Protein AF-A0A971MY76-F1 (afdb_monomer_lite)

Foldseek 3Di:
DDDPDDVVVVVVVVFVVVQVVCCVVPVDRDPGDDDDDDDDDDPDPPPPPPVVPPPPPPPPPDD

pLDDT: mean 73.82, std 17.0, range [39.88, 95.62]

Structure (mmCIF, N/CA/C/O backbone):
data_AF-A0A971MY76-F1
#
_entry.id   AF-A0A971MY76-F1
#
loop_
_atom_site.group_PDB
_atom_site.id
_atom_site.type_symbol
_atom_site.label_atom_id
_atom_site.label_alt_id
_atom_site.label_comp_id
_atom_site.label_asym_id
_atom_site.label_entity_id
_atom_site.label_seq_id
_atom_site.pdbx_PDB_ins_code
_atom_site.Cartn_x
_atom_site.Cartn_y
_atom_site.Cartn_z
_atom_site.occupancy
_atom_site.B_iso_or_equiv
_atom_site.auth_seq_id
_atom_site.auth_comp_id
_atom_site.auth_asym_id
_atom_site.auth_atom_id
_atom_site.pdbx_PDB_model_num
ATOM 1 N N . ILE A 1 1 ? 19.947 -6.175 -16.364 1.00 39.88 1 ILE A N 1
ATOM 2 C CA . ILE A 1 1 ? 19.147 -5.136 -17.046 1.00 39.88 1 ILE A CA 1
ATOM 3 C C . ILE A 1 1 ? 18.179 -4.647 -15.991 1.00 39.88 1 ILE A C 1
ATOM 5 O O . ILE A 1 1 ? 17.225 -5.360 -15.722 1.00 39.88 1 ILE A O 1
ATOM 9 N N . ASP A 1 2 ? 18.503 -3.547 -15.314 1.00 49.56 2 ASP A N 1
ATOM 10 C CA . ASP A 1 2 ? 17.649 -2.973 -14.270 1.00 49.56 2 ASP A CA 1
ATOM 11 C C . ASP A 1 2 ? 16.997 -1.718 -14.842 1.00 49.56 2 ASP A C 1
ATOM 13 O O . ASP A 1 2 ? 17.606 -0.653 -14.920 1.00 49.56 2 ASP A O 1
ATOM 17 N N . PHE A 1 3 ? 15.776 -1.889 -15.343 1.00 55.66 3 PHE A N 1
ATOM 18 C CA . PHE A 1 3 ? 14.946 -0.803 -15.848 1.00 55.66 3 PHE A CA 1
ATOM 19 C C . PHE A 1 3 ? 13.997 -0.357 -14.732 1.00 55.66 3 PHE A C 1
ATOM 21 O O . PHE A 1 3 ? 12.957 -0.977 -14.531 1.00 55.66 3 PHE A O 1
ATOM 28 N N . GLY A 1 4 ? 14.352 0.715 -14.019 1.00 63.28 4 GLY A N 1
ATOM 29 C CA . GLY A 1 4 ? 13.472 1.382 -13.051 1.00 63.28 4 GLY A CA 1
ATOM 30 C C . GLY A 1 4 ? 12.992 0.509 -11.881 1.00 63.28 4 GLY A C 1
ATOM 31 O O . GLY A 1 4 ? 13.435 -0.619 -11.681 1.00 63.28 4 GLY A O 1
ATOM 32 N N . HIS A 1 5 ? 12.077 1.049 -11.072 1.00 62.16 5 HIS A N 1
ATOM 33 C CA . HIS A 1 5 ? 11.392 0.248 -10.059 1.00 62.16 5 HIS A CA 1
ATOM 34 C C . HIS A 1 5 ? 10.401 -0.708 -10.729 1.00 62.16 5 HIS A C 1
ATOM 36 O O . HIS A 1 5 ? 9.531 -0.289 -11.494 1.00 62.16 5 HIS A O 1
ATOM 42 N N . VAL A 1 6 ? 10.503 -1.995 -10.402 1.00 74.81 6 VAL A N 1
ATOM 43 C CA . VAL A 1 6 ? 9.608 -3.031 -10.917 1.00 74.81 6 VAL A CA 1
ATOM 44 C C . VAL A 1 6 ? 8.217 -2.804 -10.319 1.00 74.81 6 VAL A C 1
ATOM 46 O O . VAL A 1 6 ? 8.032 -2.902 -9.108 1.00 74.81 6 VAL A O 1
ATOM 49 N N . LEU A 1 7 ? 7.221 -2.490 -11.156 1.00 74.31 7 LEU A N 1
ATOM 50 C CA . LEU A 1 7 ? 5.846 -2.204 -10.714 1.00 74.31 7 LEU A CA 1
ATOM 51 C C . LEU A 1 7 ? 5.276 -3.277 -9.753 1.00 74.31 7 LEU A C 1
ATOM 53 O O . LEU A 1 7 ? 4.691 -2.894 -8.740 1.00 74.31 7 LEU A O 1
ATOM 57 N N . PRO A 1 8 ? 5.489 -4.590 -9.985 1.00 79.81 8 PRO A N 1
ATOM 58 C CA . PRO A 1 8 ? 5.174 -5.631 -9.004 1.00 79.81 8 PRO A CA 1
ATOM 59 C C . PRO A 1 8 ? 5.737 -5.403 -7.590 1.00 79.81 8 PRO A C 1
ATOM 61 O O . PRO A 1 8 ? 5.032 -5.621 -6.608 1.00 79.81 8 PRO A O 1
ATOM 64 N N . GLU A 1 9 ? 6.984 -4.951 -7.469 1.00 82.88 9 GLU A N 1
ATOM 65 C CA . GLU A 1 9 ? 7.656 -4.724 -6.183 1.00 82.88 9 GLU A CA 1
ATOM 66 C C . GLU A 1 9 ? 7.100 -3.484 -5.469 1.00 82.88 9 GLU A C 1
ATOM 68 O O . GLU A 1 9 ? 6.859 -3.492 -4.256 1.00 82.88 9 GLU A O 1
ATOM 73 N N . VAL A 1 10 ? 6.806 -2.430 -6.237 1.00 82.19 10 VAL A N 1
ATOM 74 C CA . VAL A 1 10 ? 6.130 -1.229 -5.728 1.00 82.19 10 VAL A CA 1
ATOM 75 C C . VAL A 1 10 ? 4.727 -1.580 -5.233 1.00 82.19 10 VAL A C 1
ATOM 77 O O . VAL A 1 10 ? 4.342 -1.181 -4.134 1.00 82.19 10 VAL A O 1
ATOM 80 N N . ALA A 1 11 ? 3.977 -2.372 -6.003 1.00 83.50 11 ALA A N 1
ATOM 81 C CA . ALA A 1 11 ? 2.639 -2.817 -5.634 1.00 83.50 11 ALA A CA 1
ATOM 82 C C . ALA A 1 11 ? 2.654 -3.646 -4.342 1.00 83.50 11 ALA A C 1
ATOM 84 O O . ALA A 1 11 ? 1.851 -3.382 -3.446 1.00 83.50 11 ALA A O 1
ATOM 85 N N . TRP A 1 12 ? 3.599 -4.585 -4.213 1.00 86.69 12 TRP A N 1
ATOM 86 C CA . TRP A 1 12 ? 3.796 -5.363 -2.988 1.00 86.69 12 TRP A CA 1
ATOM 87 C C . TRP A 1 12 ? 4.046 -4.457 -1.780 1.00 86.69 12 TRP A C 1
ATOM 89 O O . TRP A 1 12 ? 3.351 -4.541 -0.767 1.00 86.69 12 TRP A O 1
ATOM 99 N N . THR A 1 13 ? 4.983 -3.519 -1.924 1.00 88.38 13 THR A N 1
ATOM 100 C CA . THR A 1 13 ? 5.358 -2.583 -0.860 1.00 88.38 13 THR A CA 1
ATOM 101 C C . THR A 1 13 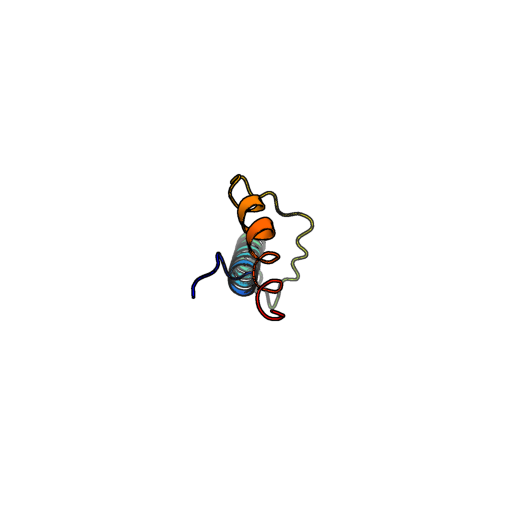? 4.177 -1.722 -0.408 1.00 88.38 13 THR A C 1
ATOM 103 O O . THR A 1 13 ? 3.997 -1.498 0.791 1.00 88.38 13 THR A O 1
ATOM 106 N N . ILE A 1 14 ? 3.357 -1.230 -1.343 1.00 89.06 14 ILE A N 1
ATOM 107 C CA . ILE A 1 14 ? 2.173 -0.424 -1.018 1.00 89.06 14 ILE A CA 1
ATOM 108 C C . ILE A 1 14 ? 1.146 -1.269 -0.259 1.00 89.06 14 ILE A C 1
ATOM 110 O O . ILE A 1 14 ? 0.670 -0.841 0.791 1.00 89.06 14 ILE A O 1
ATOM 114 N N . GLN A 1 15 ? 0.824 -2.467 -0.755 1.00 89.81 15 GLN A N 1
ATOM 115 C CA . GLN A 1 15 ? -0.161 -3.343 -0.116 1.00 89.81 15 GLN A CA 1
ATOM 116 C C . GLN A 1 15 ? 0.261 -3.726 1.306 1.00 89.81 15 GLN A C 1
ATOM 118 O O . GLN A 1 15 ? -0.548 -3.659 2.230 1.00 89.81 15 GLN A O 1
ATOM 123 N N . GLU A 1 16 ? 1.535 -4.051 1.513 1.00 92.25 16 GLU A N 1
ATOM 124 C CA . GLU A 1 16 ? 2.049 -4.434 2.827 1.00 92.25 16 GLU A CA 1
ATOM 125 C C . GLU A 1 16 ? 2.037 -3.270 3.829 1.00 92.25 16 GLU A C 1
ATOM 127 O O . GLU A 1 16 ? 1.714 -3.455 5.005 1.00 92.25 16 GLU A O 1
ATOM 132 N N . ARG A 1 17 ? 2.338 -2.047 3.373 1.00 93.31 17 ARG A N 1
ATOM 133 C CA . ARG A 1 17 ? 2.233 -0.840 4.209 1.00 93.31 17 ARG A CA 1
ATOM 134 C C . ARG A 1 17 ? 0.789 -0.561 4.609 1.00 93.31 17 ARG A C 1
ATOM 136 O O . ARG A 1 17 ? 0.518 -0.425 5.796 1.00 93.31 17 ARG A O 1
ATOM 143 N N . VAL A 1 18 ? -0.132 -0.563 3.644 1.00 93.38 18 VAL A N 1
ATOM 144 C CA . VAL A 1 18 ? -1.561 -0.331 3.906 1.00 93.38 18 VAL A CA 1
ATOM 145 C C . VAL A 1 18 ? -2.114 -1.381 4.868 1.00 93.38 18 VAL A C 1
ATOM 147 O O . VAL A 1 18 ? -2.824 -1.032 5.807 1.00 93.38 18 VAL A O 1
ATOM 150 N N . LYS A 1 19 ? -1.757 -2.658 4.686 1.00 93.31 19 LYS A N 1
ATOM 151 C CA . LYS A 1 19 ? -2.154 -3.735 5.598 1.00 93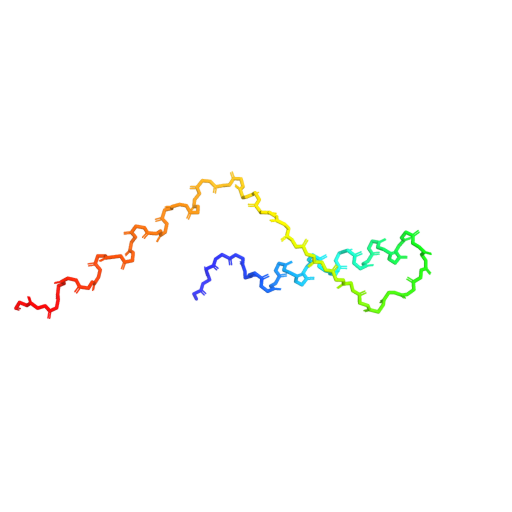.31 19 LYS A CA 1
ATOM 152 C C . LYS A 1 19 ? -1.693 -3.459 7.031 1.00 93.31 19 LYS A C 1
ATOM 154 O O . LYS A 1 19 ? -2.522 -3.460 7.937 1.00 93.31 19 LYS A O 1
ATOM 159 N N . ARG A 1 20 ? -0.403 -3.161 7.222 1.00 94.12 20 ARG A N 1
ATOM 160 C CA . ARG A 1 20 ? 0.174 -2.870 8.544 1.00 94.12 20 ARG A CA 1
ATOM 161 C C . ARG A 1 20 ? -0.505 -1.681 9.220 1.00 94.12 20 ARG A C 1
ATOM 163 O O . ARG A 1 20 ? -0.774 -1.732 10.417 1.00 94.12 20 ARG A O 1
ATOM 170 N N . ASP A 1 21 ? -0.784 -0.623 8.467 1.00 95.25 21 ASP A N 1
ATOM 171 C CA . ASP A 1 21 ? -1.425 0.574 9.006 1.00 95.25 21 ASP A CA 1
ATOM 172 C C . ASP A 1 21 ? -2.861 0.273 9.456 1.00 95.25 21 ASP A C 1
ATOM 174 O O . ASP A 1 21 ? -3.260 0.661 10.551 1.00 95.25 21 ASP A O 1
ATOM 178 N N . VAL A 1 22 ? -3.625 -0.492 8.668 1.00 92.88 22 VAL A N 1
ATOM 179 C CA . VAL A 1 22 ? -4.990 -0.907 9.037 1.00 92.88 22 VAL A CA 1
ATOM 180 C C . VAL A 1 22 ? -4.991 -1.812 10.273 1.00 92.88 22 VAL A C 1
ATOM 182 O O . VAL A 1 22 ? -5.814 -1.610 11.169 1.00 92.88 22 VAL A O 1
ATOM 185 N N . GLU A 1 23 ? -4.065 -2.769 10.365 1.00 94.62 23 GLU A N 1
ATOM 186 C CA . GLU A 1 23 ? -3.895 -3.615 11.557 1.00 94.62 23 GLU A CA 1
ATOM 187 C C . GLU A 1 23 ? -3.552 -2.769 12.791 1.00 94.62 23 GLU A C 1
ATOM 189 O O . GLU A 1 23 ? -4.158 -2.935 13.848 1.00 94.62 23 GLU A O 1
ATOM 194 N N . SER A 1 24 ? -2.639 -1.804 12.641 1.00 95.62 24 SER A N 1
ATOM 195 C CA . SER A 1 24 ? -2.229 -0.883 13.706 1.00 95.62 24 SER A CA 1
ATOM 196 C C . SER A 1 24 ? -3.377 0.015 14.187 1.00 95.62 24 SER A C 1
ATOM 198 O O . SER A 1 24 ? -3.559 0.201 15.389 1.00 95.62 24 SER A O 1
ATOM 200 N N . TYR A 1 25 ? -4.193 0.547 13.270 1.00 94.50 25 TYR A N 1
ATOM 201 C CA . TYR A 1 25 ? -5.291 1.456 13.616 1.00 94.50 25 TYR A CA 1
ATOM 202 C C . TYR A 1 25 ? -6.517 0.759 14.201 1.00 94.50 25 TYR A C 1
ATOM 204 O O . TYR A 1 25 ? -7.252 1.371 14.975 1.00 94.50 25 TYR A O 1
ATOM 212 N N . THR A 1 26 ? -6.763 -0.495 13.826 1.00 91.75 26 THR A N 1
ATOM 213 C CA . THR A 1 26 ? -7.975 -1.221 14.236 1.00 91.75 26 THR A CA 1
ATOM 214 C C . THR A 1 26 ? -7.719 -2.261 15.321 1.00 91.75 26 THR A C 1
ATOM 216 O O . THR A 1 26 ? -8.655 -2.655 16.013 1.00 91.75 26 THR A O 1
ATOM 219 N N . GLY A 1 27 ? -6.474 -2.717 15.482 1.00 92.38 27 GLY A N 1
ATOM 220 C CA . GLY A 1 27 ? -6.128 -3.838 16.355 1.00 92.38 27 GLY A CA 1
ATOM 221 C C . GLY A 1 27 ? -6.658 -5.190 15.863 1.00 92.38 27 GLY A C 1
ATOM 222 O O . GLY A 1 27 ? -6.644 -6.159 16.621 1.00 92.38 27 GLY A O 1
ATOM 223 N N . LEU A 1 28 ? -7.155 -5.268 14.625 1.00 91.56 28 LEU A N 1
ATOM 224 C CA . LEU A 1 28 ? -7.649 -6.496 14.007 1.00 91.56 28 LEU A CA 1
ATOM 225 C C . LEU A 1 28 ? -6.564 -7.120 13.131 1.00 91.56 28 LEU A C 1
ATOM 227 O O . LEU A 1 28 ? -5.776 -6.411 12.515 1.00 91.56 28 LEU A O 1
ATOM 231 N N . ASN A 1 29 ? -6.561 -8.450 13.034 1.00 89.88 29 ASN A N 1
ATOM 232 C CA . ASN A 1 29 ? -5.713 -9.160 12.081 1.00 89.88 29 ASN A CA 1
ATOM 233 C C . ASN A 1 29 ? -6.318 -9.040 10.675 1.00 89.88 29 ASN A C 1
ATOM 235 O O . ASN A 1 29 ? -7.453 -9.473 10.459 1.00 89.88 29 ASN A O 1
ATOM 239 N N . VAL A 1 30 ? -5.576 -8.471 9.726 1.00 89.69 30 VAL A N 1
ATOM 240 C CA . VAL A 1 30 ? -6.047 -8.274 8.352 1.00 89.69 30 VAL A CA 1
ATOM 241 C C . VAL A 1 30 ? -5.543 -9.432 7.500 1.00 89.69 30 VAL A C 1
ATOM 243 O O . VAL A 1 30 ? -4.357 -9.738 7.480 1.00 89.69 30 VAL A O 1
ATOM 246 N N . ASP A 1 31 ? -6.428 -10.105 6.773 1.00 88.69 31 ASP A N 1
ATOM 247 C CA . ASP A 1 31 ? -6.013 -11.206 5.894 1.00 88.69 31 ASP A CA 1
ATOM 248 C C . ASP A 1 31 ? -5.424 -10.654 4.585 1.00 88.69 31 ASP A C 1
ATOM 250 O O . ASP A 1 31 ? -4.247 -10.866 4.279 1.00 88.69 31 ASP A O 1
ATOM 254 N N . ALA A 1 32 ? -6.191 -9.804 3.898 1.00 86.00 32 ALA A N 1
ATOM 255 C CA . ALA A 1 32 ? -5.803 -9.168 2.645 1.00 86.00 32 ALA A CA 1
ATOM 256 C C . ALA A 1 32 ? -6.312 -7.723 2.544 1.00 86.00 32 ALA A C 1
ATOM 258 O O . ALA A 1 32 ? -7.311 -7.348 3.161 1.00 86.00 32 ALA A O 1
ATOM 259 N N . VAL A 1 33 ? -5.636 -6.925 1.713 1.00 86.50 33 VAL A N 1
ATOM 260 C CA . VAL A 1 33 ? -6.058 -5.572 1.327 1.00 86.50 33 VAL A CA 1
ATOM 261 C C . VAL A 1 33 ? -6.188 -5.491 -0.188 1.00 86.50 33 VAL A C 1
ATOM 263 O O . VAL A 1 33 ? -5.379 -6.065 -0.913 1.00 86.50 33 VAL A O 1
ATOM 266 N N . ASN A 1 34 ? -7.196 -4.767 -0.673 1.00 89.00 34 ASN A N 1
ATOM 267 C CA . ASN A 1 34 ? -7.351 -4.488 -2.096 1.00 89.00 34 ASN A CA 1
ATOM 268 C C . ASN A 1 34 ? -7.057 -3.010 -2.353 1.00 89.00 34 ASN A C 1
ATOM 270 O O . ASN A 1 34 ? -7.783 -2.141 -1.872 1.00 89.00 34 ASN A O 1
ATOM 274 N N . VAL A 1 35 ? -5.987 -2.734 -3.096 1.00 85.75 35 VAL A N 1
ATOM 275 C CA . VAL A 1 35 ? -5.513 -1.373 -3.362 1.00 85.75 35 VAL A CA 1
ATOM 276 C C . VAL A 1 35 ? -5.656 -1.083 -4.851 1.00 85.75 35 VAL A C 1
ATOM 278 O O . VAL A 1 35 ? -5.038 -1.748 -5.677 1.00 85.75 35 VAL A O 1
ATOM 281 N N . HIS A 1 36 ? -6.459 -0.074 -5.186 1.00 87.38 36 HIS A N 1
ATOM 282 C CA . HIS A 1 36 ? -6.603 0.433 -6.548 1.00 87.38 36 HIS A CA 1
ATOM 283 C C . HIS A 1 36 ? -5.893 1.784 -6.659 1.00 87.38 36 HIS A C 1
ATOM 285 O O . HIS A 1 36 ? -6.311 2.765 -6.042 1.00 87.38 36 HIS A O 1
ATOM 291 N N . VAL A 1 37 ? -4.795 1.819 -7.413 1.00 81.94 37 VAL A N 1
ATOM 292 C CA . VAL A 1 37 ? -4.018 3.041 -7.649 1.00 81.94 37 VAL A CA 1
ATOM 293 C C . VAL A 1 37 ? -4.663 3.801 -8.803 1.00 81.94 37 VAL A C 1
ATOM 295 O O . VAL A 1 37 ? -4.767 3.268 -9.903 1.00 81.94 37 VAL A O 1
ATOM 298 N N . VAL A 1 38 ? -5.124 5.023 -8.537 1.00 83.56 38 VAL A N 1
ATOM 299 C CA . VAL A 1 38 ? -5.861 5.837 -9.519 1.00 83.56 38 VAL A CA 1
ATOM 300 C C . VAL A 1 38 ? -4.923 6.631 -10.423 1.00 83.56 38 VAL A C 1
ATOM 302 O O . VAL A 1 38 ? -5.174 6.726 -11.618 1.00 83.56 38 VAL A O 1
ATOM 305 N N . ASP A 1 39 ? -3.860 7.203 -9.861 1.00 78.19 39 ASP A N 1
ATOM 306 C CA . ASP A 1 39 ? -2.926 8.048 -10.600 1.00 78.19 39 ASP A CA 1
ATOM 307 C C . ASP A 1 39 ? -1.527 7.973 -9.975 1.00 78.19 39 ASP A C 1
ATOM 309 O O . ASP A 1 39 ? -1.387 7.727 -8.771 1.00 78.19 39 ASP A O 1
ATOM 313 N N . ILE A 1 40 ? -0.493 8.172 -10.790 1.00 77.38 40 ILE A N 1
ATOM 314 C CA . ILE A 1 40 ? 0.912 8.138 -10.377 1.00 77.38 40 ILE A CA 1
ATOM 315 C C . ILE A 1 40 ? 1.577 9.428 -10.851 1.00 77.38 40 ILE A C 1
ATOM 317 O O . ILE A 1 40 ? 1.838 9.617 -12.035 1.00 77.38 40 ILE A O 1
ATOM 321 N N . ILE A 1 41 ? 1.907 10.304 -9.900 1.00 79.56 41 ILE A N 1
ATOM 322 C CA . ILE A 1 41 ? 2.622 11.551 -10.181 1.00 79.56 41 ILE A CA 1
ATOM 323 C C . ILE A 1 41 ? 4.108 11.328 -9.901 1.00 79.56 41 ILE A C 1
ATOM 325 O O . ILE A 1 41 ? 4.571 11.463 -8.766 1.00 79.56 41 ILE A O 1
ATOM 329 N N . CYS A 1 42 ? 4.863 10.989 -10.942 1.00 74.50 42 CYS A N 1
ATOM 330 C CA . CYS A 1 42 ? 6.321 10.964 -10.882 1.00 74.50 42 CYS A CA 1
ATOM 331 C C . CYS A 1 42 ? 6.847 12.404 -10.953 1.00 74.50 42 CYS A C 1
ATOM 333 O O . CYS A 1 42 ? 6.508 13.143 -11.875 1.00 74.50 42 CYS A O 1
ATOM 335 N N . LYS A 1 43 ? 7.657 12.827 -9.975 1.00 70.44 43 LYS A N 1
ATOM 336 C CA . LYS A 1 43 ? 8.205 14.196 -9.925 1.00 70.44 43 LYS A CA 1
ATOM 337 C C . LYS A 1 43 ? 9.482 14.400 -10.741 1.00 70.44 43 LYS A C 1
ATOM 339 O O . LYS A 1 43 ? 9.997 15.512 -10.756 1.00 70.44 43 LYS A O 1
ATOM 344 N N . ASP A 1 44 ? 9.941 13.384 -11.4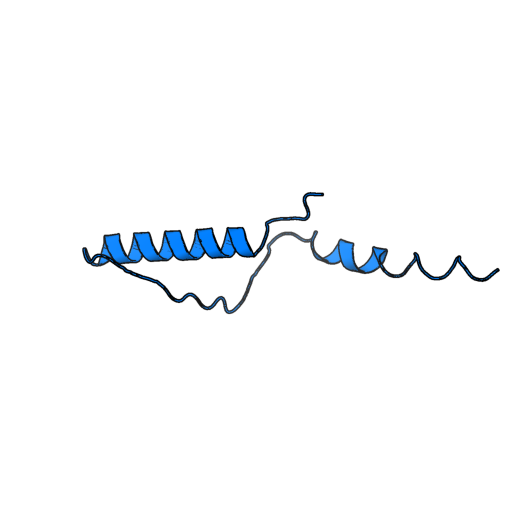61 1.00 59.72 44 ASP A N 1
ATOM 345 C CA . ASP A 1 44 ? 11.206 13.440 -12.183 1.00 59.72 44 ASP A CA 1
ATOM 346 C C . ASP A 1 44 ? 10.993 13.378 -13.700 1.00 59.72 44 ASP A C 1
ATOM 348 O O . ASP A 1 44 ? 10.453 12.419 -14.252 1.00 59.72 44 ASP A O 1
ATOM 352 N N . THR A 1 45 ? 11.454 14.441 -14.360 1.00 55.25 45 THR A N 1
ATOM 353 C CA . THR A 1 45 ? 11.456 14.746 -15.803 1.00 55.25 45 THR A CA 1
ATOM 354 C C . THR A 1 45 ? 12.124 13.682 -16.698 1.00 55.25 45 THR A C 1
ATOM 356 O O . THR A 1 45 ? 12.139 13.824 -17.915 1.00 55.25 45 THR A O 1
ATOM 359 N N . GLU A 1 46 ? 12.647 12.584 -16.154 1.00 56.50 46 GLU A N 1
ATOM 360 C CA . GLU A 1 46 ? 13.452 11.608 -16.908 1.00 56.50 46 GLU A CA 1
ATOM 361 C C . GLU A 1 46 ? 12.643 10.449 -17.517 1.00 56.50 46 GLU A C 1
ATOM 363 O O . GLU A 1 46 ? 13.189 9.614 -18.233 1.00 56.50 46 GLU A O 1
ATOM 368 N N . PHE A 1 47 ? 11.325 10.403 -17.296 1.00 55.31 47 PHE A N 1
ATOM 369 C CA . PHE A 1 47 ? 10.459 9.363 -17.869 1.00 55.31 47 PHE A CA 1
ATOM 370 C C . PHE A 1 47 ? 10.159 9.576 -19.368 1.00 55.31 47 PHE A C 1
ATOM 372 O O . PHE A 1 47 ? 9.873 8.621 -20.084 1.00 55.31 47 PHE A O 1
ATOM 379 N N . LEU A 1 48 ? 10.265 10.816 -19.863 1.00 53.53 48 LEU A N 1
ATOM 380 C CA . LEU A 1 48 ? 9.911 11.195 -21.241 1.00 53.53 48 LEU A CA 1
ATOM 381 C C . LEU A 1 48 ? 11.044 10.978 -22.263 1.00 53.53 48 LEU A C 1
ATOM 383 O O . LEU A 1 48 ? 10.810 11.087 -23.460 1.00 53.53 48 LEU A O 1
ATOM 387 N N . ALA A 1 49 ? 12.267 10.668 -21.820 1.00 52.78 49 ALA A N 1
ATOM 388 C CA . ALA A 1 49 ? 13.430 10.543 -22.707 1.00 52.78 49 ALA A CA 1
ATOM 389 C C . ALA A 1 49 ? 13.600 9.144 -23.334 1.00 52.78 49 ALA A C 1
ATOM 391 O O . ALA A 1 49 ? 14.426 8.967 -24.228 1.00 52.78 49 ALA A O 1
ATOM 392 N N . MET A 1 50 ? 12.849 8.135 -22.877 1.00 54.59 50 MET A N 1
ATOM 393 C CA . MET A 1 50 ? 13.050 6.745 -23.312 1.00 54.59 50 MET A CA 1
ATOM 394 C C . MET A 1 50 ? 12.208 6.352 -24.542 1.00 54.59 50 MET A C 1
ATOM 396 O O . MET A 1 50 ? 12.543 5.378 -25.213 1.00 54.59 50 MET A O 1
ATOM 400 N N . GLU A 1 51 ? 11.148 7.103 -24.867 1.00 53.56 51 GLU A N 1
ATOM 401 C CA . GLU A 1 51 ? 10.228 6.796 -25.979 1.00 53.56 51 GLU A CA 1
ATOM 402 C C . GLU A 1 51 ? 10.848 7.091 -27.363 1.00 53.56 51 GLU A C 1
ATOM 404 O O . GLU A 1 51 ? 10.553 6.398 -28.331 1.00 53.56 51 GLU A O 1
ATOM 409 N N . GLU A 1 52 ? 11.800 8.028 -27.453 1.00 50.16 52 GLU A N 1
ATOM 410 C CA . GLU A 1 52 ? 12.396 8.471 -28.730 1.00 50.16 52 GLU A CA 1
ATOM 411 C C . GLU A 1 52 ? 13.456 7.498 -29.301 1.00 50.16 52 GLU A C 1
ATOM 413 O O . GLU A 1 52 ? 13.761 7.518 -30.491 1.00 50.16 52 GLU A O 1
ATOM 418 N N . THR A 1 53 ? 14.026 6.598 -28.489 1.00 50.72 53 THR A N 1
ATOM 419 C CA . THR A 1 53 ? 15.168 5.754 -28.922 1.00 50.72 53 THR A CA 1
ATOM 420 C C . THR A 1 53 ? 14.782 4.404 -29.538 1.00 50.72 53 THR A C 1
ATOM 422 O O . THR A 1 53 ? 15.640 3.724 -30.106 1.00 50.72 53 THR A O 1
ATOM 425 N N . ALA A 1 54 ? 13.507 4.008 -29.471 1.00 54.09 54 ALA A N 1
ATOM 426 C CA . ALA A 1 54 ? 13.047 2.706 -29.958 1.00 54.09 54 ALA A CA 1
ATOM 427 C C . ALA A 1 54 ? 12.750 2.667 -31.473 1.00 54.09 54 ALA A C 1
ATOM 429 O O . ALA A 1 54 ? 12.774 1.586 -32.063 1.00 54.09 54 ALA A O 1
ATOM 430 N N . GLU A 1 55 ? 12.514 3.811 -32.128 1.00 53.06 55 GLU A N 1
ATOM 431 C CA . GLU A 1 55 ? 12.093 3.846 -33.541 1.00 53.06 55 GLU A CA 1
ATOM 432 C C . GLU A 1 55 ? 13.251 3.829 -34.562 1.00 53.06 55 GLU A C 1
ATOM 434 O O . GLU A 1 55 ? 13.047 3.460 -35.718 1.00 53.06 55 GLU A O 1
ATOM 439 N N . THR A 1 56 ? 14.497 4.113 -34.165 1.00 49.88 56 THR A N 1
ATOM 440 C CA . THR A 1 56 ? 15.614 4.269 -35.126 1.00 49.88 56 THR A CA 1
ATOM 441 C C . THR A 1 56 ? 16.263 2.946 -35.578 1.00 49.88 56 THR A C 1
ATOM 443 O O . THR A 1 56 ? 16.969 2.915 -36.580 1.00 49.88 56 THR A O 1
ATOM 446 N N . LEU A 1 57 ? 16.021 1.810 -34.907 1.00 56.75 57 LEU A N 1
ATOM 447 C CA . LEU A 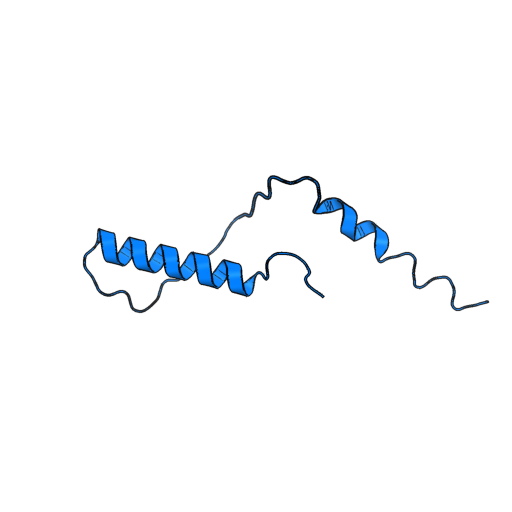1 57 ? 16.768 0.558 -35.156 1.00 56.75 57 LEU A CA 1
ATOM 448 C C . LEU A 1 57 ? 16.182 -0.383 -36.232 1.00 56.75 57 LEU A C 1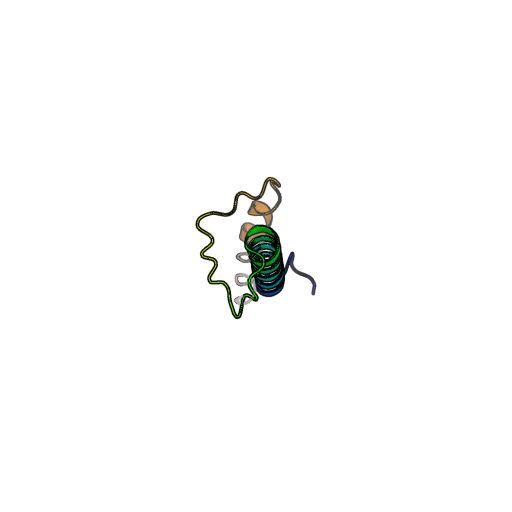
ATOM 450 O O . LEU A 1 57 ? 16.725 -1.471 -36.436 1.00 56.75 57 LEU A O 1
ATOM 454 N N . THR A 1 58 ? 15.106 -0.010 -36.938 1.00 59.53 58 THR A N 1
ATOM 455 C CA . THR A 1 58 ? 14.482 -0.894 -37.954 1.00 59.53 58 THR A CA 1
ATOM 456 C C . THR A 1 58 ? 14.660 -0.453 -39.409 1.00 59.53 58 THR A C 1
ATOM 458 O O . THR A 1 58 ? 14.345 -1.235 -40.305 1.00 59.53 58 THR A O 1
ATOM 461 N N . SER A 1 59 ? 15.226 0.732 -39.669 1.00 54.72 59 SER A N 1
ATOM 462 C CA . SER A 1 59 ? 15.347 1.256 -41.041 1.00 54.72 59 SER A CA 1
ATOM 463 C C . SER A 1 59 ? 16.608 0.792 -41.797 1.00 54.72 59 SER A C 1
ATOM 465 O O . SER A 1 59 ? 16.595 0.740 -43.022 1.00 54.72 59 SER A O 1
ATOM 467 N N . ASP A 1 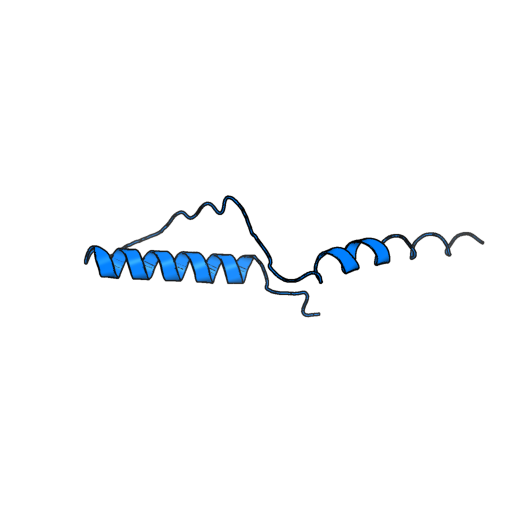60 ? 17.668 0.349 -41.104 1.00 58.06 60 ASP A N 1
ATOM 468 C CA . ASP A 1 60 ? 18.975 0.029 -41.723 1.00 58.06 60 ASP A CA 1
ATOM 469 C C . ASP A 1 60 ? 19.194 -1.467 -42.049 1.00 58.06 60 ASP A C 1
ATOM 471 O O . ASP A 1 60 ? 20.314 -1.978 -41.986 1.00 58.06 60 ASP A O 1
ATOM 475 N N . ARG A 1 61 ? 18.136 -2.222 -42.384 1.00 56.53 61 ARG A N 1
ATOM 476 C CA . ARG A 1 61 ? 18.262 -3.632 -42.835 1.00 56.53 61 ARG A CA 1
ATOM 477 C C . ARG A 1 61 ? 17.728 -3.931 -44.237 1.00 56.53 61 ARG A C 1
ATOM 479 O O . ARG A 1 61 ? 17.666 -5.100 -44.601 1.00 56.53 61 ARG A O 1
ATOM 486 N N . ASN A 1 62 ? 17.418 -2.912 -45.039 1.00 55.19 62 ASN A N 1
ATOM 487 C CA . ASN A 1 62 ? 17.112 -3.077 -46.464 1.00 55.19 62 ASN A CA 1
ATOM 488 C C . ASN A 1 62 ? 17.918 -2.080 -47.314 1.00 55.19 62 ASN A C 1
ATOM 490 O O . ASN A 1 62 ? 17.444 -0.992 -47.638 1.00 55.19 62 ASN A O 1
ATOM 494 N N . GLY A 1 63 ? 19.137 -2.481 -47.673 1.00 45.25 63 GLY A N 1
ATOM 495 C CA . GLY A 1 63 ? 20.012 -1.826 -48.646 1.00 45.25 63 GLY A CA 1
ATOM 496 C C . GLY A 1 63 ? 21.081 -2.794 -49.114 1.00 45.25 63 GLY A C 1
ATOM 497 O O . GLY A 1 63 ? 21.940 -3.133 -48.273 1.00 45.25 63 GLY A O 1
#

Secondary structure (DSSP, 8-state):
---SS-HHHHHHHHHHHHHHHHHHHH-PPP--------------GGGGGSSTTSSGGGSTT--

Sequence (63 aa):
IDFGHVLPEVAWTIQERVKRDVESYTGLNVDAVNVHVVDIICKDTEFLAMEETAETLTSDRNG

Radius of gyration: 19.86 Å; chains: 1; bounding box: 28×26×65 Å